Protein AF-G0PB37-F1 (afdb_monomer)

Organism: Caenorhabditis brenneri (NCBI:txid135651)

Sequence (173 aa):
MLSTKNAQVWRIAYWSTKLKEVLPKLDGVVFAAPRKFSCAYGPVYASCERTMNQLGDVIPWRLGFYSSWDSFDLPAWKGVGSQVQKFQKSSELGKIAVVPITDVIETFDTIYTIPKKVEHLKNALVLRPDYESEKLVHGIAEIVNNLLLGRKDRQLEVACSPKKLTNLNIFLN

Radius of gyration: 17.63 Å; Cα contacts (8 Å, |Δi|>4): 220; chains: 1; bounding box: 43×33×51 Å

Solvent-accessible surface area (backbone atoms only — not comparable to full-atom values): 10093 Å² total; per-residue (Å²): 141,64,45,69,55,59,61,50,44,37,58,31,52,51,52,31,53,60,48,61,76,51,42,95,49,45,62,27,38,31,37,33,39,71,58,62,94,67,88,77,50,62,70,57,51,53,46,52,51,52,22,37,56,74,64,65,59,80,56,59,71,47,81,14,30,43,63,48,97,92,41,67,92,68,64,65,79,48,23,40,42,46,48,57,67,68,56,78,79,86,45,98,77,37,22,34,37,34,34,48,79,81,49,74,55,80,43,69,48,65,71,44,54,55,46,68,58,34,66,90,42,88,44,55,40,75,57,68,48,59,96,81,44,68,64,55,55,51,34,51,51,50,42,52,50,41,48,75,73,65,44,68,67,65,64,60,67,67,66,69,33,73,78,55,53,58,68,54,56,67,76,77,110

Mean predicted aligned error: 9.03 Å

Nearest PDB structures (foldseek):
  5ipf-assembly1_B  TM=5.317E-01  e=8.472E-02  Schistosoma mansoni
  1z7g-assembly1_B-2  TM=5.231E-01  e=1.493E-01  Homo sapiens
  8va1-assembly1_A  TM=3.722E-01  e=1.693E-01  Staphylococcus aureus
  8va1-assembly1_D  TM=2.799E-01  e=6.353E-01  Staphylococcus aureus

pLDDT: mean 79.85, std 15.48, range [32.59, 96.81]

Structure (mmCIF, N/CA/C/O backbone):
data_AF-G0PB37-F1
#
_entry.id   AF-G0PB37-F1
#
loop_
_atom_site.group_PDB
_atom_site.id
_atom_site.type_symbol
_atom_site.label_atom_id
_atom_site.label_alt_id
_atom_site.label_comp_id
_atom_site.label_asym_id
_atom_site.label_entity_id
_atom_site.label_seq_id
_atom_site.pdbx_PDB_ins_code
_atom_site.Cartn_x
_atom_site.Cartn_y
_atom_site.Cartn_z
_atom_site.occupancy
_atom_site.B_iso_or_equiv
_atom_site.auth_seq_id
_atom_site.auth_comp_id
_atom_site.auth_asym_id
_atom_site.auth_atom_id
_atom_site.pdbx_PDB_model_num
ATOM 1 N N . MET A 1 1 ? 13.837 -15.433 -16.961 1.00 34.28 1 MET A N 1
ATOM 2 C CA . MET A 1 1 ? 12.605 -15.344 -16.140 1.00 34.28 1 MET A CA 1
ATOM 3 C C . MET A 1 1 ? 12.869 -14.981 -14.661 1.00 34.28 1 MET A C 1
ATOM 5 O O . MET A 1 1 ? 11.950 -15.080 -13.860 1.00 34.28 1 MET A O 1
ATOM 9 N N . LEU A 1 2 ? 14.088 -14.544 -14.285 1.00 32.59 2 LEU A N 1
ATOM 10 C CA . LEU A 1 2 ? 14.504 -14.334 -12.882 1.00 32.59 2 LEU A CA 1
ATOM 11 C C . LEU A 1 2 ? 14.694 -12.860 -12.455 1.00 32.59 2 LEU A C 1
ATOM 13 O O . LEU A 1 2 ? 14.699 -12.592 -11.263 1.00 32.59 2 LEU A O 1
ATOM 17 N N . SER A 1 3 ? 14.806 -11.901 -13.383 1.00 39.69 3 SER A N 1
ATOM 18 C CA . SER A 1 3 ? 15.158 -10.504 -13.045 1.00 39.69 3 SER A CA 1
ATOM 19 C C . SER A 1 3 ? 14.017 -9.714 -12.369 1.00 39.69 3 SER A C 1
ATOM 21 O O . SER A 1 3 ? 14.239 -9.001 -11.394 1.00 39.69 3 SER A O 1
ATOM 23 N N . THR A 1 4 ? 12.762 -9.923 -12.781 1.00 43.75 4 THR A N 1
ATOM 24 C CA . THR A 1 4 ? 11.588 -9.229 -12.207 1.00 43.75 4 THR A CA 1
ATOM 25 C C . THR A 1 4 ? 11.128 -9.755 -10.855 1.00 43.75 4 THR A C 1
ATOM 27 O O . THR A 1 4 ? 10.377 -9.068 -10.161 1.00 43.75 4 THR A O 1
ATOM 30 N N . LYS A 1 5 ? 11.553 -10.963 -10.465 1.00 46.56 5 LYS A N 1
ATOM 31 C CA . LYS A 1 5 ? 11.180 -11.534 -9.168 1.00 46.56 5 LYS A CA 1
ATOM 32 C C . LYS A 1 5 ? 11.858 -10.752 -8.041 1.00 46.56 5 LYS A C 1
ATOM 34 O O . LYS A 1 5 ? 11.167 -10.299 -7.141 1.00 46.56 5 LYS A O 1
ATOM 39 N N . ASN A 1 6 ? 13.152 -10.463 -8.142 1.00 46.62 6 ASN A N 1
ATOM 40 C CA . ASN A 1 6 ? 13.913 -9.934 -7.004 1.00 46.62 6 ASN A CA 1
ATOM 41 C C . ASN A 1 6 ? 13.575 -8.468 -6.669 1.00 46.62 6 ASN A C 1
ATOM 43 O O . ASN A 1 6 ? 13.394 -8.133 -5.503 1.00 46.62 6 ASN A O 1
ATOM 47 N N . ALA A 1 7 ? 13.368 -7.612 -7.679 1.00 48.38 7 ALA A N 1
ATOM 48 C CA . ALA A 1 7 ? 13.010 -6.202 -7.477 1.00 48.38 7 ALA A CA 1
ATOM 49 C C . ALA A 1 7 ? 11.610 -5.993 -6.867 1.00 48.38 7 ALA A C 1
ATOM 51 O O . ALA A 1 7 ? 11.369 -5.013 -6.169 1.00 48.38 7 ALA A O 1
ATOM 52 N N . GLN A 1 8 ? 10.664 -6.895 -7.138 1.00 56.25 8 GLN A N 1
ATOM 53 C CA . GLN A 1 8 ? 9.343 -6.845 -6.506 1.00 56.25 8 GLN A CA 1
ATOM 54 C C . GLN A 1 8 ? 9.352 -7.513 -5.125 1.00 56.25 8 GLN A C 1
ATOM 56 O O . GLN A 1 8 ? 8.621 -7.071 -4.244 1.00 56.25 8 GLN A O 1
ATOM 61 N N . VAL A 1 9 ? 10.186 -8.539 -4.919 1.00 67.56 9 VAL A N 1
ATOM 62 C CA . VAL A 1 9 ? 10.235 -9.340 -3.684 1.00 67.56 9 VAL A CA 1
ATOM 63 C C . VAL A 1 9 ? 10.590 -8.511 -2.453 1.00 67.56 9 VAL A C 1
ATOM 65 O O . VAL A 1 9 ? 9.916 -8.656 -1.438 1.00 67.56 9 VAL A O 1
ATOM 68 N N . TRP A 1 10 ? 11.573 -7.609 -2.510 1.00 78.00 10 TRP A N 1
ATOM 69 C CA . TRP A 1 10 ? 11.939 -6.842 -1.310 1.00 78.00 10 TRP A CA 1
ATOM 70 C C . TRP A 1 10 ? 10.864 -5.829 -0.907 1.00 78.00 10 TRP A C 1
ATOM 72 O O . TRP A 1 10 ? 10.614 -5.662 0.281 1.00 78.00 10 TRP A O 1
ATOM 82 N N . ARG A 1 11 ? 10.167 -5.200 -1.866 1.00 80.56 11 ARG A N 1
ATOM 83 C CA . ARG A 1 11 ? 9.038 -4.303 -1.565 1.00 80.56 11 ARG A CA 1
ATOM 84 C C . ARG A 1 11 ? 7.893 -5.067 -0.905 1.00 80.56 11 ARG A C 1
ATOM 86 O O . ARG A 1 11 ? 7.286 -4.580 0.045 1.00 80.56 11 ARG A O 1
ATOM 93 N N . ILE A 1 12 ? 7.620 -6.273 -1.397 1.00 86.62 12 ILE A N 1
ATOM 94 C CA . ILE A 1 12 ? 6.625 -7.184 -0.822 1.00 86.62 12 ILE A CA 1
ATOM 95 C C . ILE A 1 12 ? 7.041 -7.586 0.603 1.00 86.62 12 ILE A C 1
ATOM 97 O O . ILE A 1 12 ? 6.223 -7.518 1.521 1.00 86.62 12 ILE A O 1
ATOM 101 N N . ALA A 1 13 ? 8.315 -7.929 0.811 1.00 86.56 13 ALA A N 1
ATOM 102 C CA . ALA A 1 13 ? 8.868 -8.289 2.116 1.00 86.56 13 ALA A CA 1
ATOM 103 C C . ALA A 1 13 ? 8.866 -7.113 3.110 1.00 86.56 13 ALA A C 1
ATOM 105 O O . ALA A 1 13 ? 8.592 -7.302 4.296 1.00 86.56 13 ALA A O 1
ATOM 106 N N . TYR A 1 14 ? 9.145 -5.900 2.632 1.00 89.81 14 TYR A N 1
ATOM 107 C CA . TYR A 1 14 ? 9.091 -4.669 3.415 1.00 89.81 14 TYR A CA 1
ATOM 108 C C . TYR A 1 14 ? 7.671 -4.429 3.941 1.00 89.81 14 TYR A C 1
ATOM 110 O O . TYR A 1 14 ? 7.450 -4.403 5.154 1.00 89.81 14 TYR A O 1
ATOM 118 N N . TRP A 1 15 ? 6.688 -4.365 3.037 1.00 92.00 15 TRP A N 1
ATOM 119 C CA . TRP A 1 15 ? 5.302 -4.096 3.415 1.00 92.00 15 TRP A CA 1
ATOM 120 C C . TRP A 1 15 ? 4.663 -5.213 4.236 1.00 92.00 15 TRP A C 1
ATOM 122 O O . TRP A 1 15 ? 3.912 -4.918 5.162 1.00 92.00 15 TRP A O 1
ATOM 132 N N . SER A 1 16 ? 4.979 -6.480 3.956 1.00 91.81 16 SER A N 1
ATOM 133 C CA . SER A 1 16 ? 4.493 -7.597 4.776 1.00 91.81 16 SER A CA 1
ATOM 134 C C . SER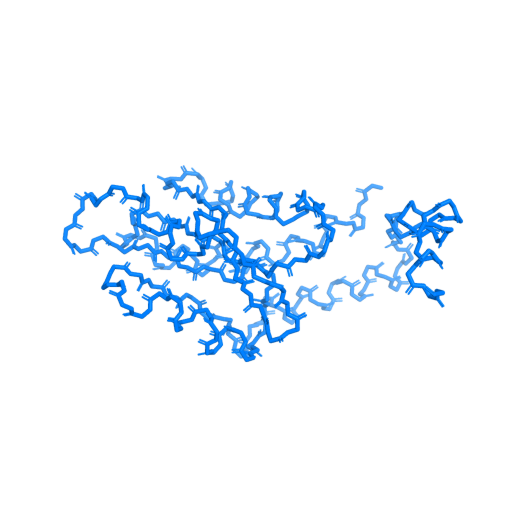 A 1 16 ? 5.070 -7.557 6.189 1.00 91.81 16 SER A C 1
ATOM 136 O O . SER A 1 16 ? 4.332 -7.780 7.141 1.00 91.81 16 SER A O 1
ATOM 138 N N . THR A 1 17 ? 6.347 -7.200 6.366 1.00 91.25 17 THR A N 1
ATOM 139 C CA . THR A 1 17 ? 6.930 -7.026 7.710 1.00 91.25 17 THR A CA 1
ATOM 140 C C . THR A 1 17 ? 6.168 -5.958 8.488 1.00 91.25 17 THR A C 1
ATOM 142 O O . THR A 1 17 ? 5.691 -6.224 9.588 1.00 91.25 17 THR A O 1
ATOM 145 N N . LYS A 1 18 ? 5.969 -4.789 7.875 1.00 92.06 18 LYS A N 1
ATOM 146 C CA . LYS A 1 18 ? 5.287 -3.665 8.518 1.00 92.06 18 LYS A CA 1
ATOM 147 C C . LYS A 1 18 ? 3.827 -3.967 8.845 1.00 92.06 18 LYS A C 1
ATOM 149 O O . LYS A 1 18 ? 3.339 -3.632 9.918 1.00 92.06 18 LYS A O 1
ATOM 154 N N . LEU A 1 19 ? 3.124 -4.645 7.939 1.00 93.69 19 LEU A N 1
ATOM 155 C CA . LEU A 1 19 ? 1.755 -5.097 8.181 1.00 93.69 19 LEU A CA 1
ATOM 156 C C . LEU A 1 19 ? 1.687 -6.126 9.308 1.00 93.69 19 LEU A C 1
ATOM 158 O O . LEU A 1 19 ? 0.767 -6.061 10.116 1.00 93.69 19 LEU A O 1
ATOM 162 N N . LYS A 1 20 ? 2.658 -7.041 9.403 1.00 93.56 20 LYS A N 1
ATOM 163 C CA . LYS A 1 20 ? 2.701 -8.068 10.450 1.00 93.56 20 LYS A CA 1
ATOM 164 C C . LYS A 1 20 ? 2.768 -7.466 11.858 1.00 93.56 20 LYS A C 1
ATOM 166 O O . LYS A 1 20 ? 2.148 -8.008 12.767 1.00 93.56 20 LYS A O 1
ATOM 171 N N . GLU A 1 21 ? 3.458 -6.340 12.030 1.00 92.44 21 GLU A N 1
ATOM 172 C CA . GLU A 1 21 ? 3.573 -5.629 13.315 1.00 92.44 21 GLU A CA 1
ATOM 173 C C . GLU A 1 21 ? 2.233 -5.068 13.809 1.00 92.44 21 GLU A C 1
ATOM 175 O O . GLU A 1 21 ? 1.960 -5.043 15.009 1.00 92.44 21 GLU A O 1
ATOM 180 N N . VAL A 1 22 ? 1.375 -4.634 12.883 1.00 92.81 22 VAL A N 1
ATOM 181 C CA . VAL A 1 22 ? 0.065 -4.050 13.204 1.00 92.81 22 VAL A CA 1
ATOM 182 C C . VAL A 1 22 ? -1.092 -5.040 13.055 1.00 92.81 22 VAL A C 1
ATOM 184 O O . VAL A 1 22 ? -2.185 -4.753 13.542 1.00 92.81 22 VAL A O 1
ATOM 187 N N . LEU A 1 23 ? -0.848 -6.206 12.446 1.00 91.12 23 LEU A N 1
ATOM 188 C CA . LEU A 1 23 ? -1.839 -7.218 12.065 1.00 91.12 23 LEU A CA 1
ATOM 189 C C . LEU A 1 23 ? -2.855 -7.570 13.164 1.00 91.12 23 LEU A C 1
ATOM 191 O O . LEU A 1 23 ? -4.039 -7.608 12.840 1.00 91.12 23 LEU A O 1
ATOM 195 N N . PRO A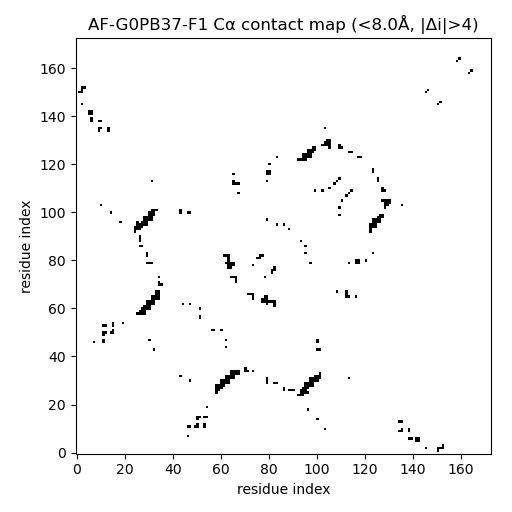 1 24 ? -2.474 -7.750 14.449 1.00 89.94 24 PRO A N 1
ATOM 196 C CA . PRO A 1 24 ? -3.435 -8.116 15.496 1.00 89.94 24 PRO A CA 1
ATOM 197 C C . PRO A 1 24 ? -4.542 -7.079 15.744 1.00 89.94 24 PRO A C 1
ATOM 199 O O . PRO A 1 24 ? -5.515 -7.375 16.427 1.00 89.94 24 PRO A O 1
ATOM 202 N N . LYS A 1 25 ? -4.379 -5.850 15.240 1.00 90.25 25 LYS A N 1
ATOM 203 C CA . LYS A 1 25 ? -5.319 -4.731 15.412 1.00 90.25 25 LYS A CA 1
ATOM 204 C C . LYS A 1 25 ? -6.112 -4.426 14.134 1.00 90.25 25 LYS A C 1
ATOM 206 O O . LYS A 1 25 ? -6.843 -3.434 14.103 1.00 90.25 25 LYS A O 1
ATOM 211 N N . LEU A 1 26 ? -5.910 -5.204 13.067 1.00 92.44 26 LEU A N 1
ATOM 212 C CA . LEU A 1 26 ? -6.471 -4.924 11.750 1.00 92.44 26 LEU A CA 1
ATOM 213 C C . LEU A 1 26 ? -7.674 -5.811 11.428 1.00 92.44 26 LEU A C 1
ATOM 215 O O . LEU A 1 26 ? -7.591 -7.030 11.511 1.00 92.44 26 LEU A O 1
ATOM 219 N N . ASP A 1 27 ? -8.739 -5.179 10.940 1.00 92.69 27 ASP A N 1
ATOM 220 C CA . ASP A 1 27 ? -9.900 -5.846 10.333 1.00 92.69 27 ASP A CA 1
ATOM 221 C C . ASP A 1 27 ? -9.722 -6.039 8.815 1.00 92.69 27 ASP A C 1
ATOM 223 O O . ASP A 1 27 ? -10.452 -6.795 8.174 1.00 92.69 27 ASP A O 1
ATOM 227 N N . GLY A 1 28 ? -8.764 -5.334 8.209 1.00 93.88 28 GLY A N 1
ATOM 228 C CA . GLY A 1 28 ? -8.506 -5.419 6.779 1.00 93.88 28 GLY A CA 1
ATOM 229 C C . GLY A 1 28 ? -7.432 -4.458 6.287 1.00 93.88 28 GLY A C 1
ATOM 230 O O . GLY A 1 28 ? -6.946 -3.590 7.020 1.00 93.88 28 GLY A O 1
ATOM 231 N N . VAL A 1 29 ? -7.071 -4.613 5.014 1.00 96.62 29 VAL A N 1
ATOM 232 C CA . VAL A 1 29 ? -6.048 -3.799 4.340 1.00 96.62 29 VAL A CA 1
ATOM 233 C C . VAL A 1 29 ? -6.613 -3.157 3.077 1.00 96.62 29 VAL A C 1
ATOM 235 O O . VAL A 1 29 ? -7.218 -3.812 2.232 1.00 96.62 29 VAL A O 1
ATOM 238 N N . VAL A 1 30 ? -6.373 -1.865 2.896 1.00 96.75 30 VAL A N 1
ATOM 239 C CA . VAL A 1 30 ? -6.566 -1.158 1.632 1.00 96.75 30 VAL A CA 1
ATOM 240 C C . VAL A 1 30 ? -5.203 -0.753 1.102 1.00 96.75 30 VAL A C 1
ATOM 242 O O . VAL A 1 30 ? -4.558 0.153 1.625 1.00 96.75 30 VAL A O 1
ATOM 245 N N . PHE A 1 31 ? -4.774 -1.390 0.020 1.00 96.00 31 PHE A N 1
ATOM 246 C CA . PHE A 1 31 ? -3.611 -0.926 -0.719 1.00 96.00 31 PHE A CA 1
ATOM 247 C C . PHE A 1 31 ? -4.001 0.310 -1.527 1.00 96.00 31 PHE A C 1
ATOM 249 O O . PHE A 1 31 ? -4.939 0.273 -2.320 1.00 96.00 31 PHE A O 1
ATOM 256 N N . ALA A 1 32 ? -3.302 1.411 -1.295 1.00 93.69 32 ALA A N 1
ATOM 257 C CA . ALA A 1 32 ? -3.454 2.675 -1.986 1.00 93.69 32 ALA A CA 1
ATOM 258 C C . ALA A 1 32 ? -2.446 2.748 -3.139 1.00 93.69 32 ALA A C 1
ATOM 260 O O . ALA A 1 32 ? -1.251 2.537 -2.938 1.00 93.69 32 ALA A O 1
ATOM 261 N N . ALA A 1 33 ? -2.931 3.056 -4.339 1.00 91.06 33 ALA A N 1
ATOM 262 C CA . ALA A 1 33 ? -2.097 3.278 -5.515 1.00 91.06 33 ALA A CA 1
ATOM 263 C C . ALA A 1 33 ? -2.545 4.534 -6.283 1.00 91.06 33 ALA A C 1
ATOM 265 O O . ALA A 1 33 ? -3.744 4.831 -6.328 1.00 91.06 33 ALA A O 1
ATOM 266 N N . PRO A 1 34 ? -1.627 5.258 -6.940 1.00 88.12 34 PRO A N 1
ATOM 267 C CA . PRO A 1 34 ? -1.981 6.442 -7.701 1.00 88.12 34 PRO A CA 1
ATOM 268 C C . PRO A 1 34 ? -2.810 6.080 -8.939 1.00 88.12 34 PRO A C 1
ATOM 270 O O . PRO A 1 34 ? -2.637 5.029 -9.582 1.00 88.12 34 PRO A O 1
ATOM 273 N N . ARG A 1 35 ? -3.724 6.975 -9.316 1.00 81.56 35 ARG A N 1
ATOM 274 C CA . ARG A 1 35 ? -4.436 6.876 -10.590 1.00 81.56 35 ARG A CA 1
ATOM 275 C C . ARG A 1 35 ? -3.475 7.193 -11.745 1.00 81.56 35 ARG A C 1
ATOM 277 O O . ARG A 1 35 ? -2.874 8.254 -11.774 1.00 81.56 35 ARG A O 1
ATOM 284 N N . LYS A 1 36 ? -3.359 6.286 -12.717 1.00 71.88 36 LYS A N 1
ATOM 285 C CA . LYS A 1 36 ? -2.597 6.448 -13.960 1.00 71.88 36 LYS A CA 1
ATOM 286 C C . LYS A 1 36 ? -3.547 6.356 -15.152 1.00 71.88 36 LYS A C 1
ATOM 288 O O . LYS A 1 36 ? -4.570 5.670 -15.078 1.00 71.88 36 LYS A O 1
ATOM 293 N N . PHE A 1 37 ? -3.184 7.020 -16.250 1.00 50.44 37 PHE A N 1
ATOM 294 C CA . PHE A 1 37 ? -3.928 7.002 -17.516 1.00 50.44 37 PHE A CA 1
ATOM 295 C C . PHE A 1 37 ? -4.029 5.583 -18.100 1.00 50.44 37 PHE A C 1
ATOM 297 O O . PHE A 1 37 ? -5.065 5.178 -18.623 1.00 50.44 37 PHE A O 1
ATOM 304 N N . SER A 1 38 ? -2.976 4.775 -17.932 1.00 57.59 38 SER A N 1
ATOM 305 C CA . SER A 1 38 ? -2.987 3.374 -18.343 1.00 57.59 38 SER A CA 1
ATOM 306 C C . SER A 1 38 ? -3.794 2.519 -17.363 1.00 57.59 38 SER A C 1
ATOM 308 O O . SER A 1 38 ? -3.447 2.402 -16.188 1.00 57.59 38 SER A O 1
ATOM 310 N N . CYS A 1 39 ? -4.811 1.825 -17.861 1.00 52.47 39 CYS A N 1
ATOM 311 C CA . CYS A 1 39 ? -5.613 0.843 -17.124 1.00 52.47 39 CYS A CA 1
ATOM 312 C C . CYS A 1 39 ? -4.847 -0.435 -16.699 1.00 52.47 39 CYS A C 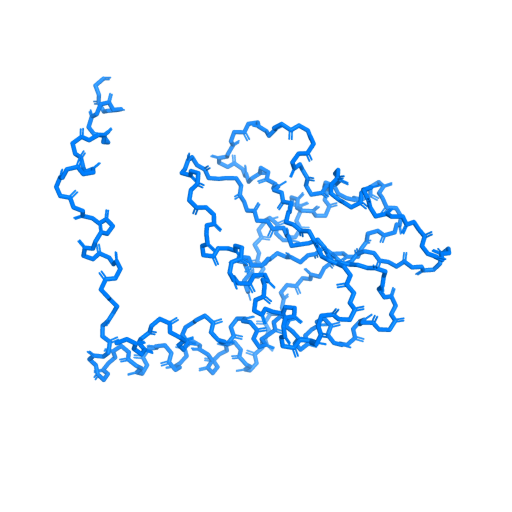1
ATOM 314 O O . CYS A 1 39 ? -5.439 -1.338 -16.109 1.00 52.47 39 CYS A O 1
ATOM 316 N N . ALA A 1 40 ? -3.534 -0.513 -16.940 1.00 65.50 40 ALA A N 1
ATOM 317 C CA . ALA A 1 40 ? -2.691 -1.662 -16.617 1.00 65.50 40 ALA A CA 1
ATOM 318 C C . ALA A 1 40 ? -2.225 -1.664 -15.146 1.00 65.50 40 ALA A C 1
ATOM 320 O O . ALA A 1 40 ? -1.061 -1.422 -14.838 1.00 65.50 40 ALA A O 1
ATOM 321 N N . TYR A 1 41 ? -3.136 -1.990 -14.228 1.00 72.31 41 TYR A N 1
ATOM 322 C CA . TYR A 1 41 ? -2.829 -2.156 -12.797 1.00 72.31 41 TYR A CA 1
ATOM 323 C C . TYR A 1 41 ? -2.386 -3.566 -12.401 1.00 72.31 41 TYR A C 1
ATOM 325 O O . TYR A 1 41 ? -2.162 -3.819 -11.220 1.00 72.31 41 TYR A O 1
ATOM 333 N N . GLY A 1 42 ? -2.218 -4.474 -13.367 1.00 81.12 42 GLY A N 1
ATOM 334 C CA . GLY A 1 42 ? -1.811 -5.863 -13.122 1.00 81.12 42 GLY A CA 1
ATOM 335 C C . GLY A 1 42 ? -0.596 -6.002 -12.190 1.00 81.12 42 GLY A C 1
ATOM 336 O O . GLY A 1 42 ? -0.692 -6.728 -11.206 1.00 81.12 42 GLY A O 1
ATOM 337 N N . PRO A 1 43 ? 0.514 -5.264 -12.402 1.00 82.69 43 PRO A N 1
ATOM 338 C CA . PRO A 1 43 ? 1.678 -5.338 -11.513 1.00 82.69 43 PRO A CA 1
ATOM 339 C C . PRO A 1 43 ? 1.419 -4.828 -10.088 1.00 82.69 43 PRO A C 1
ATOM 341 O O . PRO A 1 43 ? 2.015 -5.332 -9.134 1.00 82.69 43 PRO A O 1
ATOM 344 N N . VAL A 1 44 ? 0.540 -3.832 -9.934 1.00 87.25 44 VAL A N 1
ATOM 345 C CA . VAL A 1 44 ? 0.149 -3.292 -8.623 1.00 87.25 44 VAL A CA 1
ATOM 346 C C . VAL A 1 44 ? -0.707 -4.315 -7.887 1.00 87.25 44 VAL A C 1
ATOM 348 O O . VAL A 1 44 ? -0.401 -4.651 -6.748 1.00 87.25 44 VAL A O 1
ATOM 351 N N . TYR A 1 45 ? -1.715 -4.872 -8.561 1.00 89.56 45 TYR A N 1
ATOM 352 C CA . TYR A 1 45 ? -2.563 -5.924 -8.007 1.00 89.56 45 TYR A CA 1
ATOM 353 C C . TYR A 1 45 ? -1.744 -7.157 -7.610 1.00 89.56 45 TYR A C 1
ATOM 355 O O . TYR A 1 45 ? -1.856 -7.622 -6.483 1.00 89.56 45 TYR A O 1
ATOM 363 N N . ALA A 1 46 ? -0.835 -7.612 -8.477 1.00 89.19 46 ALA A N 1
ATOM 364 C CA . ALA A 1 46 ? 0.071 -8.719 -8.177 1.00 89.19 46 ALA A CA 1
ATOM 365 C C . ALA A 1 46 ? 1.007 -8.420 -6.992 1.00 89.19 46 ALA A C 1
ATOM 367 O O . ALA A 1 46 ? 1.375 -9.329 -6.256 1.00 89.19 46 ALA A O 1
ATOM 368 N N . SER A 1 47 ? 1.402 -7.156 -6.788 1.00 90.12 47 SER A N 1
ATOM 369 C CA . SER A 1 47 ? 2.172 -6.769 -5.597 1.00 90.12 47 SER A CA 1
ATOM 370 C C . SER A 1 47 ? 1.319 -6.893 -4.332 1.00 90.12 47 SER A C 1
ATOM 372 O O . SER A 1 47 ? 1.790 -7.457 -3.353 1.00 90.12 47 SER A O 1
ATOM 374 N N . CYS A 1 48 ? 0.064 -6.433 -4.375 1.00 93.00 48 CYS A N 1
ATOM 375 C CA . CYS A 1 48 ? -0.884 -6.555 -3.262 1.00 93.00 48 CYS A CA 1
ATOM 376 C C . CYS A 1 48 ? -1.134 -8.025 -2.902 1.00 93.00 48 CYS A C 1
ATOM 378 O O . CYS A 1 48 ? -0.973 -8.417 -1.749 1.00 93.00 48 CYS A O 1
ATOM 380 N N . GLU A 1 49 ? -1.461 -8.841 -3.907 1.00 93.12 49 GLU A N 1
ATOM 381 C CA . GLU A 1 49 ? -1.724 -10.272 -3.756 1.00 93.12 49 GLU A CA 1
ATOM 382 C C . GLU A 1 49 ? -0.529 -10.991 -3.129 1.00 93.12 49 GLU A C 1
ATOM 384 O O . GLU A 1 49 ? -0.694 -11.705 -2.148 1.00 93.12 49 GLU A O 1
ATOM 389 N N . ARG A 1 50 ? 0.693 -10.754 -3.622 1.00 92.12 50 ARG A N 1
ATOM 390 C CA . ARG A 1 50 ? 1.898 -11.377 -3.056 1.00 92.12 50 ARG A CA 1
ATOM 391 C C . ARG A 1 50 ? 2.203 -10.910 -1.633 1.00 92.12 50 ARG A C 1
ATOM 393 O O . ARG A 1 50 ? 2.677 -11.716 -0.838 1.00 92.12 50 ARG A O 1
ATOM 400 N N . THR A 1 51 ? 1.949 -9.641 -1.304 1.00 92.62 51 THR A N 1
ATOM 401 C CA . THR A 1 51 ? 2.132 -9.126 0.065 1.00 92.62 51 THR A CA 1
ATOM 402 C C . THR A 1 51 ? 1.196 -9.828 1.038 1.00 92.62 51 THR A C 1
ATOM 404 O O . THR A 1 51 ? 1.633 -10.210 2.121 1.00 92.62 51 THR A O 1
ATOM 407 N N . MET A 1 52 ? -0.057 -10.047 0.644 1.00 94.19 52 MET A N 1
ATOM 408 C CA . MET A 1 52 ? -1.041 -10.740 1.476 1.00 94.19 52 MET A CA 1
ATOM 409 C C . MET A 1 52 ? -0.787 -12.247 1.551 1.00 94.19 52 MET A C 1
ATOM 411 O O . MET A 1 52 ? -0.825 -12.803 2.647 1.00 94.19 52 MET A O 1
ATOM 415 N N . ASN A 1 53 ? -0.361 -12.868 0.448 1.00 93.12 53 ASN A N 1
ATOM 416 C CA . ASN A 1 53 ? 0.075 -14.266 0.437 1.00 93.12 53 ASN A CA 1
ATOM 417 C C . ASN A 1 53 ? 1.233 -14.502 1.421 1.00 93.12 53 ASN A C 1
ATOM 419 O O . ASN A 1 53 ? 1.233 -15.467 2.179 1.00 93.12 53 ASN A O 1
ATOM 423 N N . GLN A 1 54 ? 2.207 -13.583 1.476 1.00 90.69 54 GLN A N 1
ATOM 424 C CA . GLN A 1 54 ? 3.317 -13.658 2.435 1.00 90.69 54 GLN A CA 1
ATOM 425 C C . GLN A 1 54 ? 2.853 -13.508 3.898 1.00 90.69 54 GLN A C 1
ATOM 427 O O . GLN A 1 54 ? 3.518 -14.001 4.810 1.00 90.69 54 GLN A O 1
ATOM 432 N N . LEU A 1 55 ? 1.720 -12.843 4.128 1.00 90.50 55 LEU A N 1
ATOM 433 C CA . LEU A 1 55 ? 1.069 -12.741 5.436 1.00 90.50 55 LEU A CA 1
ATOM 434 C C . LEU A 1 55 ? 0.157 -13.936 5.753 1.00 90.50 55 LEU A C 1
ATOM 436 O O . LEU A 1 55 ? -0.343 -14.011 6.872 1.00 90.50 55 LEU A O 1
ATOM 440 N N . GLY A 1 56 ? -0.047 -14.859 4.808 1.00 90.56 56 GLY A N 1
ATOM 441 C CA . GLY A 1 56 ? -0.934 -16.015 4.949 1.00 90.56 56 GLY A CA 1
ATOM 442 C C . GLY A 1 56 ? -2.415 -15.709 4.717 1.00 90.56 56 GLY A C 1
ATOM 443 O O . GLY A 1 56 ? -3.254 -16.469 5.188 1.00 90.56 56 GLY A O 1
ATOM 444 N N . ASP A 1 57 ? -2.740 -14.595 4.048 1.00 90.38 57 ASP A N 1
ATOM 445 C CA . ASP A 1 57 ? -4.110 -14.204 3.664 1.00 90.38 57 ASP A CA 1
ATOM 446 C C . ASP A 1 57 ? -5.129 -14.205 4.826 1.00 90.38 57 ASP A C 1
ATOM 448 O O . ASP A 1 57 ? -6.310 -14.502 4.659 1.00 90.38 57 ASP A O 1
ATOM 452 N N . VAL A 1 58 ? -4.667 -13.832 6.024 1.00 89.62 58 VAL A N 1
ATOM 453 C CA . VAL A 1 58 ? -5.445 -13.917 7.276 1.00 89.62 58 VAL A CA 1
ATOM 454 C C . VAL A 1 58 ? -6.584 -12.896 7.349 1.00 89.62 58 VAL A C 1
ATOM 456 O O . VAL A 1 58 ? -7.591 -13.139 8.010 1.00 89.62 58 VAL A O 1
ATOM 459 N N . ILE A 1 59 ? -6.432 -11.744 6.690 1.00 91.94 59 ILE A N 1
ATOM 460 C CA . ILE A 1 59 ? -7.414 -10.652 6.708 1.00 91.94 59 ILE A CA 1
ATOM 461 C C . ILE A 1 59 ? -7.781 -10.213 5.287 1.00 91.94 59 ILE A C 1
ATOM 463 O O . ILE A 1 59 ? -6.941 -10.276 4.383 1.00 91.94 59 ILE A O 1
ATOM 467 N N . PRO A 1 60 ? -9.020 -9.735 5.064 1.00 93.94 60 PRO A N 1
ATOM 468 C CA . PRO A 1 60 ? -9.447 -9.282 3.750 1.00 93.94 60 PRO A CA 1
ATOM 469 C C . PRO A 1 60 ? -8.663 -8.047 3.298 1.00 93.94 60 PRO A C 1
ATOM 471 O O . PRO A 1 60 ? -8.316 -7.169 4.093 1.00 93.94 60 PRO A O 1
ATOM 474 N N . TRP A 1 61 ? -8.447 -7.935 1.987 1.00 95.44 61 TRP A N 1
ATOM 475 C CA . TRP A 1 61 ? -7.776 -6.783 1.398 1.00 95.44 61 TRP A CA 1
ATOM 476 C C . TRP A 1 61 ? -8.492 -6.244 0.157 1.00 95.44 61 TRP A C 1
ATOM 478 O O . TRP A 1 61 ? -9.234 -6.950 -0.527 1.00 95.44 61 TRP A O 1
ATOM 488 N N . ARG A 1 62 ? -8.286 -4.957 -0.133 1.00 94.81 62 ARG A N 1
ATOM 489 C CA . ARG A 1 62 ? -8.816 -4.261 -1.316 1.00 94.81 62 ARG A CA 1
ATOM 490 C C . ARG A 1 62 ? -7.754 -3.350 -1.926 1.00 94.81 62 ARG A C 1
ATOM 492 O O . ARG A 1 62 ? -6.857 -2.880 -1.235 1.00 94.81 62 ARG A O 1
ATOM 499 N N . LEU A 1 63 ? -7.889 -3.065 -3.220 1.00 93.31 63 LEU A N 1
ATOM 500 C CA . LEU A 1 63 ? -7.100 -2.050 -3.920 1.00 93.31 63 LEU A CA 1
ATOM 501 C C . LEU A 1 63 ? -7.941 -0.777 -4.086 1.00 93.31 63 LEU A C 1
ATOM 503 O O . LEU A 1 63 ? -9.031 -0.817 -4.663 1.00 93.31 63 LEU A O 1
ATOM 507 N N . GLY A 1 64 ? -7.435 0.341 -3.575 1.00 91.81 64 GLY A N 1
ATOM 508 C CA . GLY A 1 64 ? -8.017 1.672 -3.693 1.00 91.81 64 GLY A CA 1
ATOM 509 C C . GLY A 1 64 ? -7.084 2.634 -4.416 1.00 91.81 64 GLY A C 1
ATOM 510 O O . GLY A 1 64 ? -5.863 2.486 -4.390 1.00 91.81 64 GLY A O 1
ATOM 511 N N . PHE A 1 65 ? -7.675 3.635 -5.061 1.00 90.75 65 PHE A N 1
ATOM 512 C CA . PHE A 1 65 ? -6.929 4.619 -5.837 1.00 90.75 65 PHE A CA 1
ATOM 513 C C . PHE A 1 65 ? -7.018 6.009 -5.222 1.00 90.75 65 PHE A C 1
ATOM 515 O O . PHE A 1 65 ? -8.039 6.375 -4.635 1.00 90.75 65 PHE A O 1
ATOM 522 N N . TYR A 1 66 ? -5.955 6.789 -5.365 1.00 88.00 66 TYR A N 1
ATOM 523 C CA . TYR A 1 66 ? -5.943 8.207 -5.021 1.00 88.00 66 TYR A CA 1
ATOM 524 C C . TYR A 1 66 ? -5.469 9.032 -6.215 1.00 88.00 66 TYR A C 1
ATOM 526 O O . TYR A 1 66 ? -4.735 8.542 -7.079 1.00 88.00 66 TYR A O 1
ATOM 534 N N . SER A 1 67 ? -5.944 10.272 -6.270 1.00 85.75 67 SER A N 1
ATOM 535 C CA . SER A 1 67 ? -5.465 11.243 -7.241 1.00 85.75 67 SER A CA 1
ATOM 536 C C . SER A 1 67 ? -4.239 11.931 -6.643 1.00 85.75 67 SER A C 1
ATOM 538 O O . SER A 1 67 ? -4.372 12.635 -5.645 1.00 85.75 67 SER A O 1
ATOM 540 N N . SER A 1 68 ? -3.067 11.667 -7.221 1.00 76.31 68 SER A N 1
ATOM 541 C CA . SER A 1 68 ? -1.850 12.470 -7.054 1.00 76.31 68 SER A CA 1
ATOM 542 C C . SER A 1 68 ? -2.051 13.875 -7.649 1.00 76.31 68 SER A C 1
ATOM 544 O O . SER A 1 68 ? -3.001 14.107 -8.404 1.00 76.31 68 SER A O 1
ATOM 546 N N . TRP A 1 69 ? -1.165 14.813 -7.316 1.00 66.88 69 TRP A N 1
ATOM 547 C CA . TRP A 1 69 ? -1.186 16.205 -7.787 1.00 66.88 69 TRP A CA 1
ATOM 548 C C . TRP A 1 69 ? -1.282 16.349 -9.319 1.00 66.88 69 TRP A C 1
ATOM 550 O O . TRP A 1 69 ? -1.875 17.298 -9.820 1.00 66.88 69 TRP A O 1
ATOM 560 N N . ASP A 1 70 ? -0.73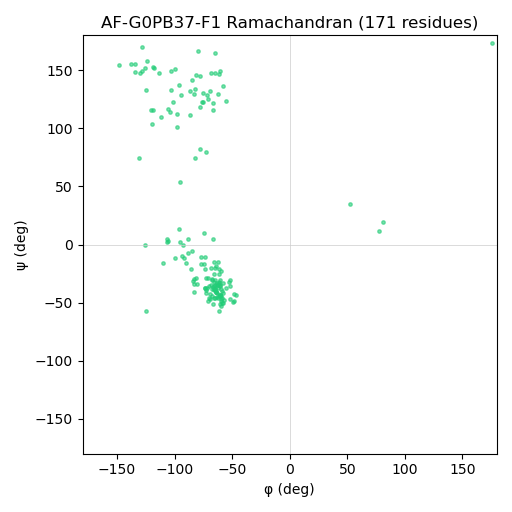8 15.390 -10.064 1.00 61.97 70 ASP A N 1
ATOM 561 C CA . ASP A 1 70 ? -0.684 15.350 -11.529 1.00 61.97 70 ASP A CA 1
ATOM 562 C C . ASP A 1 70 ? -1.814 14.528 -12.177 1.00 61.97 70 ASP A C 1
ATOM 564 O O . ASP A 1 70 ? -1.734 14.174 -13.355 1.00 61.97 70 ASP A O 1
ATOM 568 N N . SER A 1 71 ? -2.855 14.170 -11.422 1.00 65.00 71 SER A N 1
ATOM 569 C CA . SER A 1 71 ? -3.801 13.139 -11.853 1.00 65.00 71 SER A CA 1
ATOM 570 C C . SER A 1 71 ? -5.263 13.583 -11.894 1.00 65.00 71 SER A C 1
ATOM 572 O O . SER A 1 71 ? -5.694 14.527 -11.240 1.00 65.00 71 SER A O 1
ATOM 574 N N . PHE A 1 72 ? -6.027 12.850 -12.701 1.00 65.38 72 PHE A N 1
ATOM 575 C CA . PHE A 1 72 ? -7.421 13.130 -13.025 1.00 65.38 72 PHE A CA 1
ATOM 576 C C . PHE A 1 72 ? -8.401 12.691 -11.930 1.00 65.38 72 PHE A C 1
ATOM 578 O O . PHE A 1 72 ? -8.077 11.879 -11.050 1.00 65.38 72 PHE A O 1
ATOM 585 N N . ASP A 1 73 ? -9.637 13.178 -12.046 1.00 63.16 73 ASP A N 1
ATOM 586 C CA . ASP A 1 73 ? -10.733 12.810 -11.159 1.00 63.16 73 ASP A CA 1
ATOM 587 C C . ASP A 1 73 ? -11.005 11.302 -11.162 1.00 63.16 73 ASP A C 1
ATOM 589 O O . ASP A 1 73 ? -11.032 10.610 -12.187 1.00 63.16 73 ASP A O 1
ATOM 593 N N . LEU A 1 74 ? -11.207 10.779 -9.958 1.00 70.62 74 LEU A N 1
ATOM 594 C CA . LEU A 1 74 ? -11.493 9.376 -9.709 1.00 70.62 74 LEU A CA 1
ATOM 595 C C . LEU A 1 74 ? -13.002 9.157 -9.577 1.00 70.62 74 LEU A C 1
ATOM 597 O O . LEU A 1 74 ? -13.653 9.884 -8.826 1.00 70.62 74 LEU A O 1
ATOM 601 N N . PRO A 1 75 ? -13.563 8.086 -10.178 1.00 70.12 75 PRO A N 1
ATOM 602 C CA . PRO A 1 75 ? -14.886 7.621 -9.791 1.00 70.12 75 PRO A CA 1
ATOM 603 C C . PRO A 1 75 ? -14.896 7.358 -8.283 1.00 70.12 75 PRO A C 1
ATOM 605 O O . PRO A 1 75 ? -14.082 6.564 -7.800 1.00 70.12 75 PRO A O 1
ATOM 608 N N . ALA A 1 76 ? -15.809 8.004 -7.553 1.00 70.06 76 ALA A N 1
ATOM 609 C CA . ALA A 1 76 ? -15.808 8.030 -6.087 1.00 70.06 76 ALA A CA 1
ATOM 610 C C . ALA A 1 76 ? -15.642 6.630 -5.465 1.00 70.06 76 ALA A C 1
ATOM 612 O O . ALA A 1 76 ? -14.804 6.418 -4.595 1.00 70.06 76 ALA A O 1
ATOM 613 N N . TRP A 1 77 ? -16.330 5.624 -6.012 1.00 75.44 77 TRP A N 1
ATOM 614 C CA . TRP A 1 77 ? -16.324 4.240 -5.525 1.00 75.44 77 TRP A CA 1
ATOM 615 C C . TRP A 1 77 ? -14.984 3.493 -5.645 1.00 75.44 77 TRP A C 1
ATOM 617 O O . TRP A 1 77 ? -14.829 2.428 -5.036 1.00 75.44 77 TRP A O 1
ATOM 627 N N . LYS A 1 78 ? -14.031 4.003 -6.435 1.00 83.94 78 LYS A N 1
ATOM 628 C CA . LYS A 1 78 ? -12.663 3.470 -6.564 1.00 83.94 78 LYS A CA 1
ATOM 629 C C . LYS A 1 78 ? -11.679 4.123 -5.591 1.00 83.94 78 LYS A C 1
ATOM 631 O O . LYS A 1 78 ? -10.570 3.612 -5.443 1.00 83.94 78 LYS A O 1
ATOM 636 N N . GLY A 1 79 ? -12.076 5.216 -4.943 1.00 88.56 79 GLY A N 1
ATOM 637 C CA . GLY A 1 79 ? -11.238 5.960 -4.013 1.00 88.56 79 GLY A CA 1
ATOM 638 C C . GLY A 1 79 ? -10.807 5.122 -2.810 1.00 88.56 79 GLY A C 1
ATOM 639 O O . GLY A 1 79 ? -11.574 4.283 -2.335 1.00 88.56 79 GLY A O 1
ATOM 640 N N . VAL A 1 80 ? -9.603 5.375 -2.287 1.00 91.19 80 VAL A N 1
ATOM 641 C CA . VAL A 1 80 ? -9.095 4.737 -1.054 1.00 91.19 80 VAL A CA 1
ATOM 642 C C . VAL A 1 80 ? -10.125 4.823 0.079 1.00 91.19 80 VAL A C 1
ATOM 644 O O . VAL A 1 80 ? -10.474 3.795 0.651 1.00 91.19 80 VAL A O 1
ATOM 647 N N . GLY A 1 81 ? -10.690 6.008 0.344 1.00 90.44 81 GLY A N 1
ATOM 648 C CA . GLY A 1 81 ? -11.698 6.191 1.397 1.00 90.44 81 GLY A CA 1
ATOM 649 C C . GLY A 1 81 ? -12.952 5.334 1.198 1.00 90.44 81 GLY A C 1
ATOM 650 O O . GLY A 1 81 ? -13.394 4.654 2.120 1.00 90.44 81 GLY A O 1
ATOM 651 N N . SER A 1 82 ? -13.476 5.263 -0.027 1.00 91.00 82 SER A N 1
ATOM 652 C CA . SER A 1 82 ? -14.622 4.399 -0.332 1.00 91.00 82 SER A CA 1
ATOM 653 C C . SER A 1 82 ? -14.293 2.910 -0.227 1.00 91.00 82 SER A C 1
ATOM 655 O O . SER A 1 82 ? -15.178 2.119 0.083 1.00 91.00 82 SER A O 1
ATOM 657 N N . GLN A 1 83 ? -13.047 2.493 -0.473 1.00 92.50 83 GLN A N 1
ATOM 658 C CA . GLN A 1 83 ? -12.634 1.105 -0.237 1.00 92.50 83 GLN A CA 1
ATOM 659 C C . GLN A 1 83 ? -12.527 0.790 1.256 1.00 92.50 83 GLN A C 1
ATOM 661 O O . GLN A 1 83 ? -12.935 -0.296 1.654 1.00 92.50 83 GLN A O 1
ATOM 666 N N . VAL A 1 84 ? -12.060 1.736 2.078 1.00 92.88 84 VAL A N 1
ATOM 667 C CA . VAL A 1 84 ? -12.039 1.597 3.545 1.00 92.88 84 VAL A CA 1
ATOM 668 C C . VAL A 1 84 ? -13.460 1.442 4.096 1.00 92.88 84 VAL A C 1
ATOM 670 O O . VAL A 1 84 ? -13.714 0.547 4.895 1.00 92.88 84 VAL A O 1
ATOM 673 N N . GLN A 1 85 ? -14.413 2.248 3.621 1.00 91.06 85 GLN A N 1
ATOM 674 C CA . GLN A 1 85 ? -15.816 2.186 4.057 1.00 91.06 85 GLN A CA 1
ATOM 675 C C . GLN A 1 85 ? -16.534 0.874 3.690 1.00 91.06 85 GLN A C 1
ATOM 677 O O . GLN A 1 85 ? -17.549 0.549 4.297 1.00 91.06 85 GLN A O 1
ATOM 682 N N . LYS A 1 86 ? -16.034 0.113 2.706 1.00 90.81 86 LYS A N 1
ATOM 683 C CA . LYS A 1 86 ? -16.621 -1.177 2.292 1.00 90.81 86 LYS A CA 1
ATOM 684 C C . LYS A 1 86 ? -16.295 -2.333 3.234 1.00 90.81 86 LYS A C 1
ATOM 686 O O . LYS A 1 86 ? -16.847 -3.418 3.051 1.00 90.81 86 LYS A O 1
ATOM 691 N N . PHE A 1 87 ? -15.374 -2.152 4.175 1.00 88.88 87 PHE A N 1
ATOM 692 C CA . PHE A 1 87 ? -15.130 -3.158 5.200 1.00 88.88 87 PHE A CA 1
ATOM 693 C C . PHE A 1 87 ? -16.253 -3.108 6.232 1.00 88.88 87 PHE A C 1
ATOM 695 O O . PHE A 1 87 ? -16.605 -2.040 6.735 1.00 88.88 87 PHE A O 1
ATOM 702 N N . GLN A 1 88 ? -16.817 -4.273 6.543 1.00 75.62 88 GLN A N 1
ATOM 703 C CA . GLN A 1 88 ? -17.703 -4.405 7.691 1.00 75.62 88 GLN A CA 1
ATOM 704 C C . GLN A 1 88 ? -16.857 -4.256 8.955 1.00 75.62 88 GLN A C 1
ATOM 706 O O . GLN A 1 88 ? -15.792 -4.863 9.057 1.00 75.62 88 GLN A O 1
ATOM 711 N N . LYS A 1 89 ? -17.311 -3.429 9.899 1.00 68.88 89 LYS A N 1
ATOM 712 C CA . LYS A 1 89 ? -16.650 -3.308 11.200 1.00 68.88 89 LYS A CA 1
ATOM 713 C C . LYS A 1 89 ? -16.827 -4.628 11.942 1.00 68.88 89 LYS A C 1
ATOM 715 O O . LYS A 1 89 ? -17.965 -4.988 12.238 1.00 68.88 89 LYS A O 1
ATOM 720 N N . SER A 1 90 ? -15.732 -5.332 12.220 1.00 65.75 90 SER A N 1
ATOM 721 C CA . SER A 1 90 ? -15.784 -6.540 13.049 1.00 65.75 90 SER A CA 1
ATOM 722 C C . SER A 1 90 ? -15.831 -6.164 14.534 1.00 65.75 90 SER A C 1
ATOM 724 O O . SER A 1 90 ? -16.507 -6.811 15.331 1.00 65.75 90 SER A O 1
ATOM 726 N N . SER A 1 91 ? -15.158 -5.063 14.886 1.00 65.56 91 SER A N 1
ATOM 727 C CA . SER A 1 91 ? -15.003 -4.560 16.249 1.00 65.56 91 SER A CA 1
ATOM 728 C C . SER A 1 91 ? -14.918 -3.030 16.267 1.00 65.56 91 SER A C 1
ATOM 730 O O . SER A 1 91 ? -14.474 -2.412 15.299 1.00 65.56 91 SER A O 1
ATOM 732 N N . GLU A 1 92 ? -15.294 -2.394 17.383 1.00 67.75 92 GLU A N 1
ATOM 733 C CA . GLU A 1 92 ? -15.102 -0.944 17.577 1.00 67.75 92 GLU A CA 1
ATOM 734 C C . GLU A 1 92 ? -13.623 -0.526 17.547 1.00 67.75 92 GLU A C 1
ATOM 736 O O . GLU A 1 92 ? -13.308 0.613 17.203 1.00 67.75 92 GLU A O 1
ATOM 741 N N . LEU A 1 93 ? -12.712 -1.452 17.868 1.00 72.12 93 LEU A N 1
ATOM 742 C CA . LEU A 1 93 ? -11.262 -1.231 17.869 1.00 72.12 93 LEU A CA 1
ATOM 743 C C . LEU A 1 93 ? -10.585 -1.621 16.548 1.00 72.12 93 LEU A C 1
ATOM 745 O O . LEU A 1 93 ? -9.404 -1.319 16.359 1.00 72.12 93 LEU A O 1
ATOM 749 N N . GLY A 1 94 ? -11.314 -2.289 15.653 1.00 80.94 94 GLY A N 1
ATOM 750 C CA . GLY A 1 94 ? -10.791 -2.801 14.396 1.00 80.94 94 GLY A CA 1
ATOM 751 C C . GLY A 1 94 ? -10.388 -1.675 13.450 1.00 80.94 94 GLY A C 1
ATOM 752 O O . GLY A 1 94 ? -11.191 -0.803 13.100 1.00 80.94 94 GLY A O 1
ATOM 753 N N . LYS A 1 95 ? -9.116 -1.672 13.040 1.00 92.38 95 LYS A N 1
ATOM 754 C CA . LYS A 1 95 ? -8.574 -0.672 12.114 1.00 92.38 95 LYS A CA 1
ATOM 755 C C . LYS A 1 95 ? -8.417 -1.240 10.711 1.00 92.38 95 LYS A C 1
ATOM 757 O O . LYS A 1 95 ? -8.138 -2.418 10.523 1.00 92.38 95 LYS A O 1
ATOM 762 N N . ILE A 1 96 ? -8.550 -0.381 9.711 1.00 95.50 96 ILE A N 1
ATOM 763 C CA . ILE A 1 96 ? -8.261 -0.693 8.315 1.00 95.50 96 ILE A CA 1
ATOM 764 C C . ILE A 1 96 ? -6.924 -0.055 7.967 1.00 95.50 96 ILE A C 1
ATOM 766 O O . ILE A 1 96 ? -6.800 1.173 7.959 1.00 95.50 96 ILE A O 1
ATOM 770 N N . ALA A 1 97 ? -5.918 -0.881 7.692 1.00 96.38 97 ALA A N 1
ATOM 771 C CA . ALA A 1 97 ? -4.615 -0.383 7.277 1.00 96.38 97 ALA A CA 1
ATOM 772 C C . ALA A 1 97 ? -4.700 0.172 5.856 1.00 96.38 97 ALA A C 1
ATOM 774 O O . ALA A 1 97 ? -5.163 -0.512 4.949 1.00 96.38 97 ALA A O 1
ATOM 775 N N . VAL A 1 98 ? -4.224 1.394 5.646 1.00 96.81 98 VAL A N 1
ATOM 776 C CA . VAL A 1 98 ? -4.078 2.004 4.325 1.00 96.81 98 VAL A CA 1
ATOM 777 C C . VAL A 1 98 ? -2.597 2.002 3.974 1.00 96.81 98 VAL A C 1
ATOM 779 O O . VAL A 1 98 ? -1.800 2.632 4.665 1.00 96.81 98 VAL A O 1
ATOM 782 N N . VAL A 1 99 ? -2.228 1.279 2.917 1.00 96.06 99 VAL A N 1
ATOM 783 C CA . VAL A 1 99 ? -0.827 0.992 2.577 1.00 96.06 99 VAL A CA 1
ATOM 784 C C . VAL A 1 99 ? -0.484 1.564 1.204 1.00 96.06 99 VAL A C 1
ATOM 786 O O . VAL A 1 99 ? -1.039 1.077 0.219 1.00 96.06 99 VAL A O 1
ATOM 789 N N . PRO A 1 100 ? 0.428 2.543 1.087 1.00 93.69 100 PRO A N 1
ATOM 790 C CA . PRO A 1 100 ? 0.876 3.062 -0.203 1.00 93.69 100 PRO A CA 1
ATOM 791 C C . PRO A 1 100 ? 1.787 2.044 -0.905 1.00 93.69 100 PRO A C 1
ATOM 793 O O . PRO A 1 100 ? 3.008 2.136 -0.882 1.00 93.69 100 PRO A O 1
ATOM 796 N N . ILE A 1 101 ? 1.196 1.023 -1.530 1.00 90.75 101 ILE A N 1
ATOM 797 C CA . ILE A 1 101 ? 1.921 -0.149 -2.057 1.00 90.75 101 ILE A CA 1
ATOM 798 C C . ILE A 1 101 ? 2.946 0.205 -3.145 1.00 90.75 101 ILE A C 1
ATOM 800 O O . ILE A 1 101 ? 3.864 -0.572 -3.421 1.00 90.75 101 ILE A O 1
ATOM 804 N N . THR A 1 102 ? 2.776 1.359 -3.789 1.00 87.94 102 THR A N 1
ATOM 805 C CA . THR A 1 102 ? 3.654 1.869 -4.844 1.00 87.94 102 THR A CA 1
ATOM 806 C C . THR A 1 102 ? 4.858 2.639 -4.330 1.00 87.94 102 THR A C 1
ATOM 808 O O . THR A 1 102 ? 5.848 2.718 -5.055 1.00 87.94 102 THR A O 1
ATOM 811 N N . ASP A 1 103 ? 4.807 3.141 -3.099 1.00 87.81 103 ASP A N 1
ATOM 812 C CA . ASP A 1 103 ? 5.757 4.120 -2.586 1.00 87.81 103 ASP A CA 1
ATOM 813 C C . ASP A 1 103 ? 6.458 3.550 -1.368 1.00 87.81 103 ASP A C 1
ATOM 815 O O . ASP A 1 103 ? 5.844 3.270 -0.354 1.00 87.81 103 ASP A O 1
ATOM 819 N N . VAL A 1 104 ? 7.760 3.345 -1.472 1.00 83.50 104 VAL A N 1
ATOM 820 C CA . VAL A 1 104 ? 8.590 2.785 -0.394 1.00 83.50 104 VAL A CA 1
ATOM 821 C C . VAL A 1 104 ? 9.462 3.846 0.275 1.00 83.50 104 VAL A C 1
ATOM 823 O O . VAL A 1 104 ? 10.243 3.535 1.162 1.00 83.50 104 VAL A O 1
ATOM 826 N N . ILE A 1 105 ? 9.311 5.098 -0.151 1.00 85.31 105 ILE A N 1
ATOM 827 C CA . ILE A 1 105 ? 9.959 6.291 0.387 1.00 85.31 105 ILE A CA 1
ATOM 828 C C . ILE A 1 105 ? 8.847 7.308 0.625 1.00 85.31 105 ILE A C 1
ATOM 830 O O . ILE A 1 105 ? 7.851 7.315 -0.104 1.00 85.31 105 ILE A O 1
ATOM 834 N N . GLU A 1 106 ? 8.994 8.147 1.646 1.00 87.88 106 GLU A N 1
ATOM 835 C CA . GLU A 1 106 ? 8.025 9.204 1.897 1.00 87.88 106 GLU A CA 1
ATOM 836 C C . GLU A 1 106 ? 7.955 10.196 0.728 1.00 87.88 106 GLU A C 1
ATOM 838 O O . GLU A 1 106 ? 8.959 10.726 0.254 1.00 87.88 106 GLU A O 1
ATOM 843 N N . THR A 1 107 ? 6.736 10.461 0.273 1.00 88.50 107 THR A N 1
ATOM 844 C CA . THR A 1 107 ? 6.409 11.440 -0.762 1.00 88.50 107 THR A CA 1
ATOM 845 C C . THR A 1 107 ? 5.313 12.374 -0.252 1.00 88.50 107 THR A C 1
ATOM 847 O O . THR A 1 107 ? 4.671 12.117 0.772 1.00 88.50 107 THR A O 1
ATOM 850 N N . PHE A 1 108 ? 5.037 13.454 -0.989 1.00 89.50 108 PHE A N 1
ATOM 851 C CA . PHE A 1 108 ? 3.880 14.309 -0.702 1.00 89.50 108 PHE A CA 1
ATOM 852 C C . PHE A 1 108 ? 2.578 13.494 -0.605 1.00 89.50 108 PHE A C 1
ATOM 854 O O . PHE A 1 108 ? 1.734 13.762 0.251 1.00 89.50 108 PHE A O 1
ATOM 861 N N . ASP A 1 109 ? 2.440 12.440 -1.413 1.00 89.75 109 ASP A N 1
ATOM 862 C CA . ASP A 1 109 ? 1.250 11.600 -1.391 1.00 89.75 109 ASP A CA 1
ATOM 863 C C . ASP A 1 109 ? 1.123 10.760 -0.123 1.00 89.75 109 ASP A C 1
ATOM 865 O O . ASP A 1 109 ? 0.035 10.680 0.454 1.00 89.75 109 ASP A O 1
ATOM 869 N N . THR A 1 110 ? 2.219 10.163 0.348 1.00 90.50 110 THR A N 1
ATOM 870 C CA . THR A 1 110 ? 2.201 9.365 1.582 1.00 90.50 110 THR A CA 1
ATOM 871 C C . THR A 1 110 ? 2.071 10.235 2.831 1.00 90.50 110 THR A C 1
ATOM 873 O O . THR A 1 110 ? 1.508 9.787 3.831 1.00 90.50 110 THR A O 1
ATOM 876 N N . ILE A 1 111 ? 2.569 11.476 2.783 1.00 91.69 111 ILE A N 1
ATOM 877 C CA . ILE A 1 111 ? 2.539 12.422 3.908 1.00 91.69 111 ILE A CA 1
ATOM 878 C C . ILE A 1 111 ? 1.197 13.157 3.993 1.00 91.69 111 ILE A C 1
ATOM 880 O O . ILE A 1 111 ? 0.686 13.355 5.097 1.00 91.69 111 ILE A O 1
ATOM 884 N N . TYR A 1 112 ? 0.631 13.563 2.855 1.00 91.31 112 TYR A N 1
ATOM 885 C CA . TYR A 1 112 ? -0.512 14.474 2.802 1.00 91.31 112 TYR A CA 1
ATOM 886 C C . TYR A 1 112 ? -1.699 13.913 2.019 1.00 91.31 112 TYR A C 1
ATOM 888 O O . TYR A 1 112 ? -2.790 13.793 2.580 1.00 91.31 112 TYR A O 1
ATOM 896 N N . THR A 1 113 ? -1.515 13.546 0.746 1.00 90.88 113 THR A N 1
ATOM 897 C CA . THR A 1 113 ? -2.637 13.193 -0.143 1.00 90.88 113 THR A CA 1
ATOM 898 C C . THR A 1 113 ? -3.447 12.020 0.397 1.00 90.88 113 TH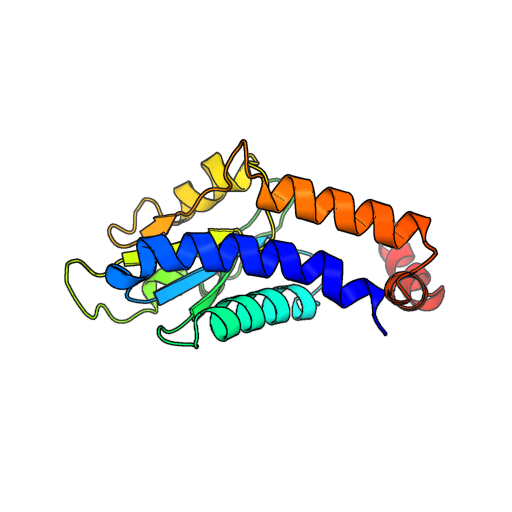R A C 1
ATOM 900 O O . THR A 1 113 ? -4.664 12.129 0.545 1.00 90.88 113 THR A O 1
ATOM 903 N N . ILE A 1 114 ? -2.795 10.900 0.714 1.00 92.56 114 ILE A N 1
ATOM 904 C CA . ILE A 1 114 ? -3.463 9.684 1.189 1.00 92.56 114 ILE A CA 1
ATOM 905 C C . ILE A 1 114 ? -4.099 9.913 2.568 1.00 92.56 114 ILE A C 1
ATOM 907 O O . ILE A 1 114 ? -5.302 9.655 2.681 1.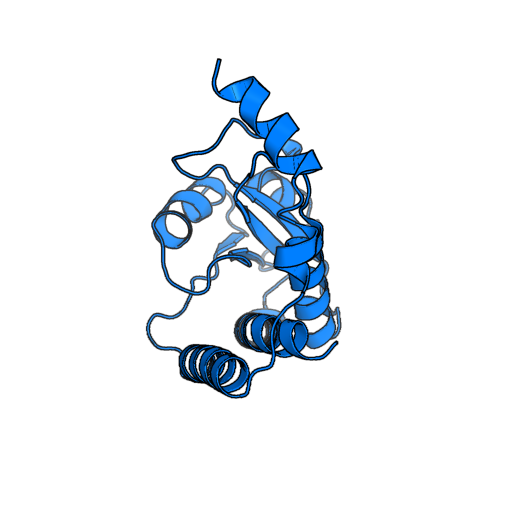00 92.56 114 ILE A O 1
ATOM 911 N N . PRO A 1 115 ? -3.384 10.439 3.591 1.00 94.31 115 PRO A N 1
ATOM 912 C CA . PRO A 1 115 ? -3.989 10.765 4.883 1.00 94.31 115 PRO A CA 1
ATOM 913 C C . PRO A 1 115 ? -5.230 11.648 4.774 1.00 94.31 115 PRO A C 1
ATOM 915 O O . PRO A 1 115 ? -6.271 11.292 5.322 1.00 94.31 115 PRO A O 1
ATOM 918 N N . LYS A 1 116 ? -5.180 12.721 3.979 1.00 92.69 116 LYS A N 1
ATOM 919 C CA . LYS A 1 116 ? -6.314 13.638 3.802 1.00 92.69 116 LYS A CA 1
ATOM 920 C C . LYS A 1 116 ? -7.559 12.953 3.228 1.00 92.69 116 LYS A C 1
ATOM 922 O O . LYS A 1 116 ? -8.685 13.332 3.532 1.00 92.69 116 LYS A O 1
ATOM 927 N N . LYS A 1 117 ? -7.398 11.907 2.408 1.00 90.56 117 LYS A N 1
ATOM 928 C CA . LYS A 1 117 ? -8.537 11.150 1.851 1.00 90.56 117 LYS A CA 1
ATOM 929 C C . LYS A 1 117 ? -9.219 10.232 2.863 1.00 90.56 117 LYS A C 1
ATOM 931 O O . LYS A 1 117 ? -10.335 9.793 2.591 1.00 90.56 117 LYS A O 1
ATOM 936 N N . VAL A 1 118 ? -8.576 9.922 3.986 1.00 92.94 118 VAL A N 1
ATOM 937 C CA . VAL A 1 118 ? -9.102 8.987 4.994 1.00 92.94 118 VAL A CA 1
ATOM 938 C C . VAL A 1 118 ? -9.172 9.577 6.402 1.00 92.94 118 VAL A C 1
ATOM 940 O O . VAL A 1 118 ? -9.649 8.899 7.299 1.00 92.94 118 VAL A O 1
ATOM 943 N N . GLU A 1 119 ? -8.772 10.833 6.607 1.00 92.56 119 GLU A N 1
ATOM 944 C CA . GLU A 1 119 ? -8.741 11.493 7.925 1.00 92.56 119 GLU A CA 1
ATOM 945 C C . GLU A 1 119 ? -10.107 11.537 8.628 1.00 92.56 119 GLU A C 1
ATOM 947 O O . GLU A 1 119 ? -10.196 11.416 9.846 1.00 92.56 119 GLU A O 1
ATOM 952 N N . HIS A 1 120 ? -11.189 11.642 7.854 1.00 91.19 120 HIS A N 1
ATOM 953 C CA . HIS A 1 120 ? -12.559 11.624 8.364 1.00 91.19 120 HIS A CA 1
ATOM 954 C C . HIS A 1 120 ? -13.019 10.217 8.801 1.00 91.19 120 HIS A C 1
ATOM 956 O O . HIS A 1 120 ? -14.072 10.070 9.424 1.00 91.19 120 HIS A O 1
ATOM 962 N N . LEU A 1 121 ? -12.249 9.169 8.485 1.00 91.81 121 LEU A N 1
ATOM 963 C CA . LEU A 1 121 ? -12.531 7.776 8.822 1.00 91.81 121 LEU A CA 1
ATOM 964 C C . LEU A 1 121 ? -11.749 7.378 10.078 1.00 91.81 121 LEU A C 1
ATOM 966 O O . LEU A 1 121 ? -10.570 7.040 10.020 1.00 91.81 121 LEU A O 1
ATOM 970 N N . LYS A 1 122 ? -12.430 7.351 11.229 1.00 87.81 122 LYS A N 1
ATOM 971 C CA . LYS A 1 122 ? -11.814 7.047 12.540 1.00 87.81 122 LYS A CA 1
ATOM 972 C C . LYS A 1 122 ? -11.145 5.667 12.629 1.00 87.81 122 LYS A C 1
ATOM 974 O O . LYS A 1 122 ? -10.288 5.458 13.480 1.00 87.81 122 LYS A O 1
ATOM 979 N N . ASN A 1 123 ? -11.548 4.725 11.778 1.00 90.25 123 ASN A N 1
ATOM 980 C CA . ASN A 1 123 ? -10.999 3.372 11.728 1.00 90.25 123 ASN A CA 1
ATOM 981 C C . ASN A 1 123 ? -9.846 3.216 10.721 1.00 90.25 123 ASN A C 1
ATOM 983 O O . ASN A 1 123 ? -9.310 2.120 10.610 1.00 90.25 123 ASN A O 1
ATOM 987 N N . ALA A 1 124 ? -9.447 4.255 9.983 1.00 93.44 124 ALA A N 1
ATOM 988 C CA . ALA A 1 124 ? -8.329 4.163 9.048 1.00 93.44 124 ALA A CA 1
ATOM 989 C C . ALA A 1 124 ? -6.979 4.335 9.765 1.00 93.44 124 ALA A C 1
ATOM 991 O O . ALA A 1 124 ? -6.786 5.260 10.553 1.00 93.44 124 ALA A O 1
ATOM 992 N N . LEU A 1 125 ? -6.020 3.462 9.459 1.00 94.94 125 LEU A N 1
ATOM 993 C CA . LEU A 1 125 ? -4.629 3.563 9.898 1.00 94.94 125 LEU A CA 1
ATOM 994 C C . LEU A 1 125 ? -3.724 3.655 8.670 1.00 94.94 125 LEU A C 1
ATOM 996 O O . LEU A 1 125 ? -3.477 2.650 8.011 1.00 94.94 125 LEU A O 1
ATOM 1000 N N . VAL A 1 126 ? -3.214 4.844 8.359 1.00 95.25 126 VAL A N 1
ATOM 1001 C CA . VAL A 1 126 ? -2.277 5.007 7.239 1.00 95.25 126 VAL A CA 1
ATOM 1002 C C . VAL A 1 126 ? -0.887 4.544 7.659 1.00 95.25 126 VAL A C 1
ATOM 1004 O O . VAL A 1 126 ? -0.292 5.117 8.571 1.00 95.25 126 VAL A O 1
ATOM 1007 N N . LEU A 1 127 ? -0.363 3.522 6.983 1.00 94.44 127 LEU A N 1
ATOM 1008 C CA . LEU A 1 127 ? 1.024 3.103 7.138 1.00 94.44 127 LEU A CA 1
ATOM 1009 C C . LEU A 1 127 ? 1.907 3.981 6.256 1.00 94.44 127 LEU A C 1
ATOM 1011 O O . LEU A 1 127 ? 1.640 4.155 5.068 1.00 94.44 127 LEU A O 1
ATOM 1015 N N . ARG A 1 128 ? 2.964 4.534 6.844 1.00 91.25 128 ARG A N 1
ATOM 1016 C CA . ARG A 1 128 ? 3.941 5.363 6.133 1.00 91.25 128 ARG A CA 1
ATOM 1017 C C . ARG A 1 128 ? 5.185 4.551 5.796 1.00 91.25 128 ARG A C 1
ATOM 1019 O O . ARG A 1 128 ? 5.475 3.617 6.537 1.00 91.25 128 ARG A O 1
ATOM 1026 N N . PRO A 1 129 ? 5.912 4.863 4.720 1.00 89.06 129 PRO A N 1
ATOM 1027 C CA . PRO A 1 129 ? 7.253 4.328 4.516 1.00 89.06 129 PRO A CA 1
ATOM 1028 C C . PRO A 1 129 ? 8.203 4.753 5.647 1.00 89.06 129 PRO A C 1
ATOM 1030 O O . PRO A 1 129 ? 8.020 5.814 6.236 1.00 89.06 129 PRO A O 1
ATOM 1033 N N . ASP A 1 130 ? 9.193 3.925 5.972 1.00 84.81 130 ASP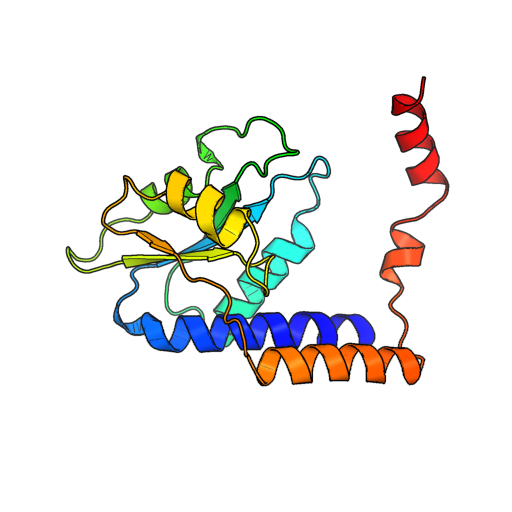 A N 1
ATOM 1034 C CA . ASP A 1 130 ? 10.243 4.276 6.936 1.00 84.81 130 ASP A CA 1
ATOM 1035 C C . ASP A 1 130 ? 11.358 5.039 6.231 1.00 84.81 130 ASP A C 1
ATOM 1037 O O . ASP A 1 130 ? 11.734 4.692 5.111 1.00 84.81 130 ASP A O 1
ATOM 1041 N N . TYR A 1 131 ? 11.914 6.040 6.910 1.00 69.69 131 TYR A N 1
ATOM 1042 C CA . TYR A 1 131 ? 13.010 6.846 6.373 1.00 69.69 131 TYR A CA 1
ATOM 1043 C C . TYR A 1 131 ? 14.313 6.032 6.239 1.00 69.69 131 TYR A C 1
ATOM 1045 O O . TYR A 1 131 ? 15.057 6.199 5.277 1.00 69.69 131 TYR A O 1
ATOM 1053 N N . GLU A 1 132 ? 14.553 5.096 7.165 1.00 71.56 132 GLU A N 1
ATOM 1054 C CA . GLU A 1 132 ? 15.784 4.299 7.257 1.00 71.56 132 GLU A CA 1
ATOM 1055 C C . GLU A 1 132 ? 15.473 2.800 7.391 1.00 71.56 132 GLU A C 1
ATOM 1057 O O . GLU A 1 132 ? 15.572 2.202 8.460 1.00 71.56 132 GLU A O 1
ATOM 1062 N N . SER A 1 133 ? 15.062 2.160 6.295 1.00 78.25 133 SER A N 1
ATOM 1063 C CA . SER A 1 133 ? 14.854 0.708 6.286 1.00 78.25 133 SER A CA 1
ATOM 1064 C C . SER A 1 133 ? 16.064 -0.026 5.707 1.00 78.25 133 SER A C 1
ATOM 1066 O O . SER A 1 133 ? 16.300 0.012 4.499 1.00 78.25 133 SER A O 1
ATOM 1068 N N . GLU A 1 134 ? 16.786 -0.788 6.535 1.00 80.19 134 GLU A N 1
ATOM 1069 C CA . GLU A 1 134 ? 17.873 -1.668 6.067 1.00 80.19 134 GLU A CA 1
ATOM 1070 C C . GLU A 1 134 ? 17.399 -2.644 4.980 1.00 80.19 134 GLU A C 1
ATOM 1072 O O . GLU A 1 134 ? 18.104 -2.893 4.003 1.00 80.19 134 GLU A O 1
ATOM 1077 N N . LYS A 1 135 ? 16.162 -3.153 5.097 1.00 77.19 135 LYS A N 1
ATOM 1078 C CA . LYS A 1 135 ? 15.551 -4.031 4.085 1.00 77.19 135 LYS A CA 1
ATOM 1079 C C . LYS A 1 135 ? 15.388 -3.331 2.739 1.00 77.19 135 LYS A C 1
ATOM 1081 O O . LYS A 1 135 ? 15.557 -3.964 1.699 1.00 77.19 135 LYS A O 1
ATOM 1086 N N . LEU A 1 136 ? 15.053 -2.042 2.757 1.00 78.00 136 LEU A N 1
ATOM 1087 C CA . LEU A 1 136 ? 14.926 -1.227 1.555 1.00 78.00 136 LEU A CA 1
ATOM 1088 C C . LEU A 1 136 ? 16.292 -0.974 0.917 1.00 78.00 136 LEU A C 1
ATOM 1090 O O . LEU A 1 136 ? 16.446 -1.194 -0.282 1.00 78.00 136 LEU A O 1
ATOM 1094 N N . VAL A 1 137 ? 17.293 -0.598 1.718 1.00 83.56 137 VAL A N 1
ATOM 1095 C CA . VAL A 1 137 ? 18.672 -0.388 1.247 1.00 83.56 137 VAL A CA 1
ATOM 1096 C C . VAL A 1 137 ? 19.234 -1.670 0.636 1.00 83.56 137 VAL A C 1
ATOM 1098 O O . VAL A 1 137 ? 19.713 -1.654 -0.498 1.00 83.56 137 VAL A O 1
ATOM 1101 N N . HIS A 1 138 ? 19.103 -2.799 1.336 1.00 83.06 138 HIS A N 1
ATOM 1102 C CA . HIS A 1 138 ? 19.526 -4.102 0.833 1.00 83.06 138 HIS A CA 1
ATOM 1103 C C . HIS A 1 138 ? 18.774 -4.486 -0.448 1.00 83.06 138 HIS A C 1
ATOM 1105 O O . HIS A 1 138 ? 19.384 -4.948 -1.409 1.00 83.06 138 HIS A O 1
ATOM 1111 N N . GLY A 1 139 ? 17.456 -4.268 -0.498 1.00 80.75 139 GLY A N 1
ATOM 1112 C CA . GLY A 1 139 ? 16.638 -4.548 -1.678 1.00 80.75 139 GLY A CA 1
ATOM 1113 C C . GLY A 1 139 ? 17.065 -3.745 -2.909 1.00 80.75 139 GLY A C 1
ATOM 1114 O O . GLY A 1 139 ? 17.191 -4.301 -4.001 1.00 80.75 139 GLY A O 1
ATOM 1115 N N . ILE A 1 140 ? 17.351 -2.452 -2.736 1.00 82.38 140 ILE A N 1
ATOM 1116 C CA . ILE A 1 140 ? 17.863 -1.587 -3.807 1.00 82.38 140 ILE A CA 1
ATOM 1117 C C . ILE A 1 140 ? 19.262 -2.039 -4.240 1.00 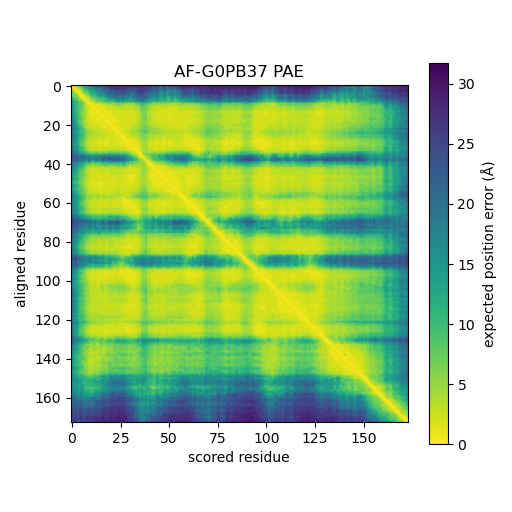82.38 140 ILE A C 1
ATOM 1119 O O . ILE A 1 140 ? 19.508 -2.180 -5.440 1.00 82.38 140 ILE A O 1
ATOM 1123 N N . ALA A 1 141 ? 20.159 -2.326 -3.293 1.00 85.06 141 ALA A N 1
ATOM 1124 C CA . ALA A 1 141 ? 21.499 -2.829 -3.593 1.00 85.06 141 ALA A CA 1
ATOM 1125 C C . ALA A 1 141 ? 21.446 -4.146 -4.384 1.00 85.06 141 ALA A C 1
ATOM 1127 O O . ALA A 1 141 ? 22.188 -4.324 -5.351 1.00 85.06 141 ALA A O 1
ATOM 1128 N N . GLU A 1 142 ? 20.522 -5.046 -4.041 1.00 83.12 142 GLU A N 1
ATOM 1129 C CA . GLU A 1 142 ? 20.329 -6.301 -4.764 1.00 83.12 142 GLU A CA 1
ATOM 1130 C C . GLU A 1 142 ? 19.795 -6.075 -6.186 1.00 83.12 142 GLU A C 1
ATOM 1132 O O . GLU A 1 142 ? 20.230 -6.758 -7.116 1.00 83.12 142 GLU A O 1
ATOM 1137 N N . ILE A 1 143 ? 18.891 -5.108 -6.400 1.00 81.56 143 ILE A N 1
ATOM 1138 C CA . ILE A 1 143 ? 18.451 -4.727 -7.755 1.00 81.56 143 ILE A CA 1
ATOM 1139 C C . ILE A 1 143 ? 19.651 -4.286 -8.592 1.00 81.56 143 ILE A C 1
ATOM 1141 O O . ILE A 1 143 ? 19.828 -4.772 -9.711 1.00 81.56 143 ILE A O 1
ATOM 1145 N N . VAL A 1 144 ? 20.472 -3.383 -8.052 1.00 82.81 144 VAL A N 1
ATOM 1146 C CA . VAL A 1 144 ? 21.644 -2.851 -8.754 1.00 82.81 144 VAL A CA 1
ATOM 1147 C C . VAL A 1 144 ? 22.639 -3.970 -9.047 1.00 82.81 144 VAL A C 1
ATOM 1149 O O . VAL A 1 144 ? 23.078 -4.106 -10.185 1.00 82.81 144 VAL A O 1
ATOM 1152 N N . ASN A 1 145 ? 22.932 -4.833 -8.074 1.00 84.19 145 ASN A N 1
ATOM 1153 C CA . ASN A 1 145 ? 23.824 -5.974 -8.269 1.00 84.19 145 ASN A CA 1
ATOM 1154 C C . ASN A 1 145 ? 23.302 -6.923 -9.364 1.00 84.19 145 ASN A C 1
ATOM 1156 O O . ASN A 1 145 ? 24.025 -7.280 -10.289 1.00 84.19 145 ASN A O 1
ATOM 1160 N N . ASN A 1 146 ? 22.012 -7.272 -9.333 1.00 81.56 146 ASN A N 1
ATOM 1161 C CA . ASN A 1 146 ? 21.397 -8.105 -10.369 1.00 81.56 146 ASN A CA 1
ATOM 1162 C C . ASN A 1 146 ? 21.491 -7.465 -11.765 1.00 81.56 146 ASN A C 1
ATOM 1164 O O . ASN A 1 146 ? 21.735 -8.173 -12.747 1.00 81.56 146 ASN A O 1
ATOM 1168 N N . LEU A 1 147 ? 21.324 -6.143 -11.855 1.00 81.31 147 LEU A N 1
ATOM 1169 C CA . LEU A 1 147 ? 21.483 -5.396 -13.100 1.00 81.31 147 LEU A CA 1
ATOM 1170 C C . LEU A 1 147 ? 22.931 -5.450 -13.610 1.00 81.31 147 LEU A C 1
ATOM 1172 O O . LEU A 1 147 ? 23.143 -5.739 -14.788 1.00 81.31 147 LEU A O 1
ATOM 1176 N N . LEU A 1 148 ? 23.913 -5.230 -12.729 1.00 83.06 148 LEU A N 1
ATOM 1177 C CA . LEU A 1 148 ? 25.346 -5.296 -13.049 1.00 83.06 148 LEU A CA 1
ATOM 1178 C C . LEU A 1 148 ? 25.775 -6.701 -13.493 1.00 83.06 148 LEU A C 1
ATOM 1180 O O . LEU A 1 148 ? 26.569 -6.839 -14.418 1.00 83.06 148 LEU A O 1
ATOM 1184 N N . LEU A 1 149 ? 25.178 -7.745 -12.916 1.00 85.56 149 LEU A N 1
ATOM 1185 C CA . LEU A 1 149 ? 25.372 -9.145 -13.314 1.00 85.56 149 LEU A CA 1
ATOM 1186 C C . LEU A 1 149 ? 24.650 -9.518 -14.627 1.00 85.56 149 LEU A C 1
ATOM 1188 O O . LEU A 1 149 ? 24.551 -10.696 -14.974 1.00 85.56 149 LEU A O 1
ATOM 1192 N N . GLY A 1 150 ? 24.107 -8.542 -15.361 1.00 78.00 150 GLY A N 1
ATOM 1193 C CA . GLY A 1 150 ? 23.510 -8.740 -16.682 1.00 78.00 150 GLY A CA 1
ATOM 1194 C C . GLY A 1 150 ? 22.111 -9.361 -16.669 1.00 78.00 150 GLY A C 1
ATOM 1195 O O . GLY A 1 150 ? 21.594 -9.737 -17.726 1.00 78.00 150 GLY A O 1
ATOM 1196 N N . ARG A 1 151 ? 21.449 -9.460 -15.507 1.00 73.19 151 ARG A N 1
ATOM 1197 C CA . ARG A 1 151 ? 20.077 -9.982 -15.405 1.00 73.19 151 ARG A CA 1
ATOM 1198 C C . ARG A 1 151 ? 19.085 -8.910 -15.851 1.00 73.19 151 ARG A C 1
ATOM 1200 O O . ARG A 1 151 ? 18.480 -8.223 -15.034 1.00 73.19 151 ARG A O 1
ATOM 1207 N N . LYS A 1 152 ? 18.892 -8.782 -17.162 1.00 67.44 152 LYS A N 1
ATOM 1208 C CA . LYS A 1 152 ? 17.962 -7.808 -17.751 1.00 67.44 152 LYS A CA 1
ATOM 1209 C C . LYS A 1 152 ? 16.505 -8.264 -17.654 1.00 67.44 152 LYS A C 1
ATOM 1211 O O . LYS A 1 152 ? 16.191 -9.453 -17.772 1.00 67.44 152 LYS A O 1
ATOM 1216 N N . ASP A 1 153 ? 15.619 -7.295 -17.466 1.00 67.38 153 ASP A N 1
ATOM 1217 C CA . ASP A 1 153 ? 14.182 -7.471 -17.628 1.00 67.38 153 ASP A CA 1
ATOM 1218 C C . ASP A 1 153 ? 13.791 -7.248 -19.097 1.00 67.38 153 ASP A C 1
ATOM 1220 O O . ASP A 1 153 ? 14.197 -6.265 -19.713 1.00 67.38 153 ASP A O 1
ATOM 1224 N N . ARG A 1 154 ? 12.991 -8.161 -19.658 1.00 66.19 154 ARG A N 1
ATOM 1225 C CA . ARG A 1 154 ? 12.476 -8.074 -21.035 1.00 66.19 154 ARG A CA 1
ATOM 1226 C C . ARG A 1 154 ? 11.155 -7.308 -21.130 1.00 66.19 154 ARG A C 1
ATOM 1228 O O . ARG A 1 154 ? 10.676 -7.057 -22.231 1.00 66.19 154 ARG A O 1
ATOM 1235 N N . GLN A 1 155 ? 10.534 -6.938 -20.007 1.00 65.69 155 GLN A N 1
ATOM 1236 C CA . GLN A 1 155 ? 9.251 -6.228 -20.028 1.00 65.69 155 GLN A CA 1
ATOM 1237 C C . GLN A 1 155 ? 9.340 -4.871 -20.732 1.00 65.69 155 GLN A C 1
ATOM 1239 O O . GLN A 1 155 ? 8.385 -4.490 -21.405 1.00 65.69 155 GLN A O 1
ATOM 1244 N N . LEU A 1 156 ? 10.481 -4.178 -20.648 1.00 60.72 156 LEU A N 1
ATOM 1245 C CA . LEU A 1 156 ? 10.708 -2.918 -21.364 1.00 60.72 156 LEU A CA 1
ATOM 1246 C C . LEU A 1 156 ? 10.692 -3.101 -22.890 1.00 60.72 156 LEU A C 1
ATOM 1248 O O . LEU A 1 156 ? 10.064 -2.304 -23.582 1.00 60.72 156 LEU A O 1
ATOM 1252 N N . GLU A 1 157 ? 11.285 -4.180 -23.411 1.00 62.94 157 GLU A N 1
ATOM 1253 C CA . GLU A 1 157 ? 11.287 -4.501 -24.851 1.00 62.94 157 GLU A CA 1
ATOM 1254 C C . GLU A 1 157 ? 9.861 -4.747 -25.382 1.00 62.94 157 GLU A C 1
ATOM 1256 O O . GLU A 1 157 ? 9.529 -4.389 -26.510 1.00 62.94 157 GLU A O 1
ATOM 1261 N N . VAL A 1 158 ? 8.983 -5.311 -24.546 1.00 65.44 158 VAL A N 1
ATOM 1262 C CA . VAL A 1 158 ? 7.573 -5.581 -24.881 1.00 65.44 158 VAL A CA 1
ATOM 1263 C C . VAL A 1 158 ? 6.682 -4.344 -24.679 1.00 65.44 158 VAL A C 1
ATOM 1265 O O . VAL A 1 158 ? 5.697 -4.133 -25.400 1.00 65.44 158 VAL A O 1
ATOM 1268 N N . ALA A 1 159 ? 6.986 -3.518 -23.676 1.00 61.88 159 ALA A N 1
ATOM 1269 C CA . ALA A 1 159 ? 6.228 -2.311 -23.359 1.00 61.88 159 ALA A CA 1
ATOM 1270 C C . ALA A 1 159 ? 6.473 -1.198 -24.389 1.00 61.88 159 ALA A C 1
ATOM 1272 O O . ALA A 1 159 ? 5.508 -0.579 -24.839 1.00 61.88 159 ALA A O 1
ATOM 1273 N N . CYS A 1 160 ? 7.721 -1.013 -24.820 1.00 55.91 160 CYS A N 1
ATOM 1274 C CA . CYS A 1 160 ? 8.150 0.016 -25.767 1.00 55.91 160 CYS A CA 1
ATOM 1275 C C . CYS A 1 160 ? 8.206 -0.515 -27.209 1.00 55.91 160 CYS A C 1
ATOM 1277 O O . CYS A 1 160 ? 9.228 -0.413 -27.882 1.00 55.91 160 CYS A O 1
ATOM 1279 N N . SER A 1 161 ? 7.108 -1.100 -27.700 1.00 58.16 161 SER A N 1
ATOM 1280 C CA . SER A 1 161 ? 7.031 -1.497 -29.114 1.00 58.16 161 SER A CA 1
ATOM 1281 C C . SER A 1 161 ? 6.677 -0.300 -30.013 1.00 58.16 161 SER A C 1
ATOM 1283 O O . SER A 1 161 ? 5.855 0.534 -29.616 1.00 58.16 161 SER A O 1
ATOM 1285 N N . PRO A 1 162 ? 7.202 -0.230 -31.255 1.00 59.75 162 PRO A N 1
ATOM 1286 C CA . PRO A 1 162 ? 6.892 0.847 -32.202 1.00 59.75 162 PRO A CA 1
ATOM 1287 C C . PRO A 1 162 ? 5.388 1.066 -32.425 1.00 59.75 162 PRO A C 1
ATOM 1289 O O . PRO A 1 162 ? 4.947 2.200 -32.574 1.00 59.75 162 PRO A O 1
ATOM 1292 N N . LYS A 1 163 ? 4.586 -0.010 -32.356 1.00 59.66 163 LYS A N 1
ATOM 1293 C CA . LYS A 1 163 ? 3.115 0.028 -32.461 1.00 59.66 163 LYS A CA 1
ATOM 1294 C C . LYS A 1 163 ? 2.429 0.777 -31.310 1.00 59.66 163 LYS A C 1
ATOM 1296 O O . LYS A 1 163 ? 1.356 1.334 -31.499 1.00 59.66 163 LYS A O 1
ATOM 1301 N N . LYS A 1 164 ? 3.012 0.779 -30.105 1.00 59.16 164 LYS A N 1
ATOM 1302 C CA . LYS A 1 164 ? 2.481 1.526 -28.948 1.00 59.16 164 LYS A CA 1
ATOM 1303 C C . LYS A 1 164 ? 2.914 2.993 -28.960 1.00 59.16 164 LYS A C 1
ATOM 1305 O O . LYS A 1 164 ? 2.153 3.836 -28.500 1.00 59.16 164 LYS A O 1
ATOM 1310 N N . LEU A 1 165 ? 4.083 3.293 -29.531 1.00 57.72 165 LEU A N 1
ATOM 1311 C CA . LEU A 1 165 ? 4.559 4.662 -29.765 1.00 57.72 165 LEU A CA 1
ATOM 1312 C C . LEU A 1 165 ? 3.675 5.417 -30.771 1.00 57.72 165 LEU A C 1
ATOM 1314 O O . LEU A 1 165 ? 3.367 6.584 -30.556 1.00 57.72 165 LEU A O 1
ATOM 1318 N N . THR A 1 166 ? 3.181 4.749 -31.817 1.00 56.50 166 THR A N 1
ATOM 1319 C CA . THR A 1 166 ? 2.278 5.374 -32.806 1.00 56.50 166 THR A CA 1
ATOM 1320 C C . THR A 1 166 ? 0.957 5.839 -32.186 1.00 56.50 166 THR A C 1
ATOM 1322 O O . THR A 1 166 ? 0.452 6.892 -32.553 1.00 56.50 166 THR A O 1
ATOM 1325 N N . ASN A 1 167 ? 0.437 5.107 -31.195 1.00 54.41 167 ASN A N 1
ATOM 1326 C CA . ASN A 1 167 ? -0.780 5.483 -30.467 1.00 54.41 167 ASN A CA 1
ATOM 1327 C C . ASN A 1 167 ? -0.570 6.655 -29.489 1.00 54.41 167 ASN A C 1
ATOM 1329 O O . ASN A 1 167 ? -1.538 7.307 -29.109 1.00 54.41 167 ASN A O 1
ATOM 1333 N N . LEU A 1 168 ? 0.674 6.926 -29.075 1.00 50.84 168 LEU A N 1
ATOM 1334 C CA . LEU A 1 168 ? 1.029 8.087 -28.248 1.00 50.84 168 LEU A CA 1
ATOM 1335 C C . LEU A 1 168 ? 1.190 9.364 -29.089 1.00 50.84 168 LEU A C 1
ATOM 1337 O O . LEU A 1 168 ? 0.871 10.443 -28.601 1.00 50.84 168 LEU A O 1
ATOM 1341 N N . ASN A 1 169 ? 1.587 9.243 -30.362 1.00 50.62 169 ASN A N 1
ATOM 1342 C CA . ASN A 1 169 ? 1.695 10.378 -31.291 1.00 50.62 169 ASN A CA 1
ATOM 1343 C C . ASN A 1 169 ? 0.349 11.056 -31.601 1.00 50.62 169 ASN A C 1
ATOM 1345 O O . ASN A 1 169 ? 0.336 12.199 -32.038 1.00 50.62 169 ASN A O 1
ATOM 1349 N N . ILE A 1 170 ? -0.779 10.386 -31.349 1.00 54.00 170 ILE A N 1
ATOM 1350 C CA . ILE A 1 170 ? -2.124 10.952 -31.544 1.00 54.00 170 ILE A CA 1
ATOM 1351 C C . ILE A 1 170 ? -2.408 12.075 -30.523 1.00 54.00 170 ILE A C 1
ATOM 1353 O O . ILE A 1 170 ? -3.257 12.920 -30.767 1.00 54.00 170 ILE A O 1
ATOM 1357 N N . PHE A 1 171 ? -1.680 12.115 -29.401 1.00 46.44 171 PHE A N 1
ATOM 1358 C CA . PHE A 1 171 ? -1.813 13.147 -28.363 1.00 46.44 171 PHE A CA 1
ATOM 1359 C C . PHE A 1 171 ? -0.805 14.301 -28.503 1.00 46.44 171 PHE A C 1
ATOM 1361 O O . PHE A 1 171 ? -0.764 15.173 -27.639 1.00 46.44 171 PHE A O 1
ATOM 1368 N N . LEU A 1 172 ? 0.038 14.284 -29.543 1.00 45.06 172 LEU A N 1
ATOM 1369 C CA . LEU A 1 172 ? 1.056 15.310 -29.811 1.00 45.06 172 LEU A CA 1
ATOM 1370 C C . LEU A 1 172 ? 0.695 16.237 -30.988 1.00 45.06 172 LEU A C 1
ATOM 1372 O O . LEU A 1 172 ? 1.511 17.087 -31.336 1.00 45.06 172 LEU A O 1
ATOM 1376 N N . ASN A 1 173 ? -0.503 16.086 -31.567 1.00 38.81 173 ASN A N 1
ATOM 1377 C CA . ASN A 1 173 ? -1.072 16.987 -32.575 1.00 38.81 173 ASN A CA 1
ATOM 1378 C C . ASN A 1 173 ? -2.288 17.725 -32.018 1.00 38.81 173 ASN A C 1
ATOM 1380 O O . ASN A 1 173 ? -3.145 17.045 -31.409 1.00 38.81 173 ASN A O 1
#

Secondary structure (DSSP, 8-state):
--HHHHHHHHHHHHHHHHHHHHGGGEEEEEEEEE--SS---HHHHHHHHHHHHHTTS-S-EEEEEE--TT-PPPPGGGBHHHHHHTSPPS-TT-EEEEEETT-SS--HIIIIIHHHHHTT-TTEEEPPPPSS-HHHHHHHHHHHHHHHTT---SHHHHHS-HHHHHHHGGG--

Foldseek 3Di:
DPLVCLLLVLLLVQLLVVCVVCVVQAQEEEAEEEDDPDPPCVVVVVSVVSSCVVNVVPHYYYYAYFHDPPGDDDDPCRHSQNRLVPRDDPDPRHAYEYEPSPDQADDCCLVPRNCVSCVVPPRYDYDHHDHDDPSVVVSVVVSVVCVVVVVDDCVCVVVPDPVVVV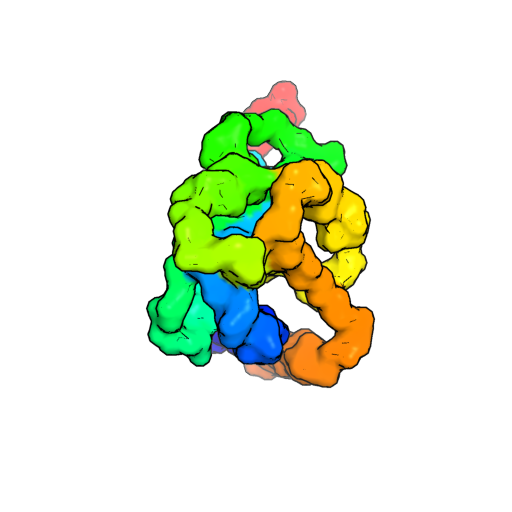VVVVVVD